Protein AF-A0A7G7L5K8-F1 (afdb_monomer_lite)

Foldseek 3Di:
DWDFDADDDDPPVRGDTDDDPDPDPDDPVPDDDDDDPDDDDDPVVNVPVPDPDPPDDDPDD

pLDDT: mean 80.27, std 20.4, range [36.25, 97.31]

Structure (mmCIF, N/CA/C/O backbone):
data_AF-A0A7G7L5K8-F1
#
_entry.id   AF-A0A7G7L5K8-F1
#
loop_
_atom_site.group_PDB
_atom_site.id
_atom_site.type_symbol
_atom_site.label_atom_id
_atom_site.label_alt_id
_atom_site.label_comp_id
_atom_site.label_asym_id
_atom_site.label_entity_id
_atom_site.label_seq_id
_atom_site.pdbx_PDB_ins_code
_atom_site.Cartn_x
_atom_site.Cartn_y
_atom_site.Cartn_z
_atom_site.occupancy
_atom_site.B_iso_or_equiv
_atom_site.auth_seq_id
_atom_site.auth_comp_id
_atom_site.auth_asym_id
_atom_site.auth_atom_id
_atom_site.pdbx_PDB_model_num
ATOM 1 N N . MET A 1 1 ? 0.824 -7.645 -9.263 1.00 94.06 1 MET A N 1
ATOM 2 C CA . MET A 1 1 ? 1.334 -7.299 -7.917 1.00 94.06 1 MET A CA 1
ATOM 3 C C . MET A 1 1 ? 0.229 -7.367 -6.861 1.00 94.06 1 MET A C 1
ATOM 5 O O . MET A 1 1 ? -0.905 -7.005 -7.153 1.00 94.06 1 MET A O 1
ATOM 9 N N . ARG A 1 2 ? 0.548 -7.798 -5.633 1.00 94.94 2 ARG A N 1
ATOM 10 C CA . ARG A 1 2 ? -0.394 -7.794 -4.497 1.00 94.94 2 ARG A CA 1
ATOM 11 C C . ARG A 1 2 ? -0.387 -6.427 -3.809 1.00 94.94 2 ARG A C 1
ATOM 13 O O . ARG A 1 2 ? 0.690 -5.895 -3.550 1.00 94.94 2 ARG A O 1
ATOM 20 N N . ALA A 1 3 ? -1.556 -5.882 -3.488 1.00 96.06 3 ALA A N 1
ATOM 21 C CA . ALA A 1 3 ? -1.705 -4.565 -2.868 1.00 96.06 3 ALA A CA 1
ATOM 22 C C . ALA A 1 3 ? -2.828 -4.542 -1.818 1.00 96.06 3 ALA A C 1
ATOM 24 O O . ALA A 1 3 ? -3.702 -5.406 -1.813 1.00 96.06 3 ALA A O 1
ATOM 25 N N . VAL A 1 4 ? -2.806 -3.535 -0.941 1.00 94.44 4 VAL A N 1
ATOM 26 C CA . VAL A 1 4 ? -3.947 -3.167 -0.088 1.00 94.44 4 VAL A CA 1
ATOM 27 C C . VAL A 1 4 ? -4.619 -1.949 -0.720 1.00 94.44 4 VAL A C 1
ATOM 29 O O . VAL A 1 4 ? -3.949 -0.947 -0.969 1.00 94.44 4 VAL A O 1
ATOM 32 N N . GLN A 1 5 ? -5.919 -2.031 -0.999 1.00 93.88 5 GLN A N 1
ATOM 33 C CA . GLN A 1 5 ? -6.711 -0.969 -1.614 1.00 93.88 5 GLN A CA 1
ATOM 34 C C . GLN A 1 5 ? -7.857 -0.551 -0.690 1.00 93.88 5 GLN A C 1
ATOM 36 O O . GLN A 1 5 ? -8.515 -1.386 -0.079 1.00 93.88 5 GLN A O 1
ATOM 41 N N . ILE A 1 6 ? -8.116 0.754 -0.633 1.00 92.12 6 ILE A N 1
ATOM 42 C CA . ILE A 1 6 ? -9.262 1.340 0.064 1.00 92.12 6 ILE A CA 1
ATOM 43 C C . ILE A 1 6 ? -10.159 1.978 -0.991 1.00 92.12 6 ILE A C 1
ATOM 45 O O . ILE A 1 6 ? -9.717 2.847 -1.742 1.00 92.12 6 ILE A O 1
ATOM 49 N N . THR A 1 7 ? -11.413 1.537 -1.068 1.00 92.50 7 THR A N 1
ATOM 50 C CA . THR A 1 7 ? -12.405 2.038 -2.043 1.00 92.50 7 THR A CA 1
ATOM 51 C C . THR A 1 7 ? -13.623 2.691 -1.390 1.00 92.50 7 THR A C 1
ATOM 53 O O . THR A 1 7 ? -14.487 3.226 -2.084 1.00 92.50 7 THR A O 1
ATOM 56 N N . ARG A 1 8 ? -13.701 2.659 -0.054 1.00 88.44 8 ARG A N 1
ATOM 57 C CA . ARG A 1 8 ? -14.785 3.218 0.763 1.00 88.44 8 ARG A CA 1
ATOM 58 C C . ARG A 1 8 ? -14.244 3.672 2.120 1.00 88.44 8 ARG A C 1
ATOM 60 O O . ARG A 1 8 ? -13.262 3.113 2.596 1.00 88.44 8 ARG A O 1
ATOM 67 N N . PHE A 1 9 ? -14.902 4.650 2.738 1.00 87.12 9 PHE A N 1
ATOM 68 C CA . PHE A 1 9 ? -14.598 5.067 4.110 1.00 87.12 9 PHE A CA 1
ATOM 69 C C . PHE A 1 9 ? -15.094 4.035 5.129 1.00 87.12 9 PHE A C 1
ATOM 71 O O . PHE A 1 9 ? -16.109 3.373 4.898 1.00 87.12 9 PHE A O 1
ATOM 78 N N . GLY A 1 10 ? -14.384 3.916 6.249 1.00 86.12 10 GLY A N 1
ATOM 79 C CA . GLY A 1 10 ? -14.711 3.007 7.344 1.00 86.12 10 GLY A CA 1
ATOM 80 C C . GLY A 1 10 ? -13.502 2.709 8.227 1.00 86.12 10 GLY A C 1
ATOM 81 O O . GLY A 1 10 ? -12.445 3.329 8.089 1.00 86.12 10 GLY A O 1
ATOM 82 N N . GLY A 1 11 ? -13.670 1.759 9.143 1.00 86.38 11 GLY A N 1
ATOM 83 C CA . GLY A 1 11 ? -12.586 1.232 9.962 1.00 86.38 11 GLY A CA 1
ATOM 84 C C . GLY A 1 11 ? -11.689 0.260 9.182 1.00 86.38 11 GLY A C 1
ATOM 85 O O . GLY A 1 11 ? -11.769 0.169 7.958 1.00 86.38 11 GLY A O 1
ATOM 86 N N . PRO A 1 12 ? -10.823 -0.507 9.863 1.00 89.25 12 PRO A N 1
ATOM 87 C CA . PRO A 1 12 ? -9.876 -1.428 9.222 1.00 89.25 12 PRO A CA 1
ATOM 88 C C . PRO A 1 12 ? -10.496 -2.449 8.252 1.00 89.25 12 PRO A C 1
ATOM 90 O O . PRO A 1 12 ? -9.802 -2.972 7.385 1.00 89.25 12 PRO A O 1
ATOM 93 N N . GLU A 1 13 ? -11.794 -2.728 8.361 1.00 91.44 13 GLU A N 1
ATOM 94 C CA . GLU A 1 13 ? -12.564 -3.597 7.465 1.00 91.44 13 GLU A CA 1
ATOM 95 C C . GLU A 1 13 ? -12.652 -3.114 6.006 1.00 91.44 13 GLU A C 1
ATOM 97 O O . GLU A 1 13 ? -13.169 -3.833 5.149 1.00 91.44 13 GLU A O 1
ATOM 102 N N . VAL A 1 14 ? -12.190 -1.897 5.710 1.00 91.62 14 VAL A N 1
ATOM 103 C CA . VAL A 1 14 ? -12.117 -1.362 4.340 1.00 91.62 14 VAL A CA 1
ATOM 104 C C . VAL A 1 14 ? -10.766 -1.610 3.662 1.00 91.62 14 VAL A C 1
ATOM 106 O O . VAL A 1 14 ? -10.599 -1.239 2.502 1.00 91.62 14 VAL A O 1
ATOM 109 N N . LEU A 1 15 ? -9.803 -2.211 4.370 1.00 93.06 15 LEU A N 1
ATOM 110 C CA . LEU A 1 15 ? -8.493 -2.581 3.833 1.00 93.06 15 LEU A CA 1
ATOM 111 C C . LEU A 1 15 ? -8.603 -3.884 3.030 1.00 93.06 15 LEU A C 1
ATOM 113 O O . LEU A 1 15 ? -8.421 -4.980 3.566 1.00 93.06 15 LEU A O 1
ATOM 117 N N . ASP A 1 16 ? -8.878 -3.766 1.733 1.00 95.38 16 ASP A N 1
ATOM 118 C CA . ASP A 1 16 ? -9.048 -4.917 0.848 1.00 95.38 16 ASP A CA 1
ATOM 119 C C . ASP A 1 16 ? -7.696 -5.340 0.248 1.00 95.38 16 ASP A C 1
ATOM 121 O O . ASP A 1 16 ? -7.003 -4.554 -0.401 1.00 95.38 16 ASP A O 1
ATOM 125 N N . VAL A 1 17 ? -7.303 -6.601 0.451 1.00 96.62 17 VAL A N 1
ATOM 126 C CA . VAL A 1 17 ? -6.117 -7.173 -0.203 1.00 96.62 17 VAL A CA 1
ATOM 127 C C . VAL A 1 17 ? -6.504 -7.663 -1.590 1.00 96.62 17 VAL A C 1
ATOM 129 O O . VAL A 1 17 ? -7.304 -8.588 -1.721 1.00 96.62 17 VAL A O 1
ATOM 132 N N . VAL A 1 18 ? -5.904 -7.071 -2.615 1.00 97.25 18 VAL A N 1
ATOM 133 C CA . VAL A 1 18 ? -6.246 -7.311 -4.018 1.00 97.25 18 VAL A CA 1
ATOM 134 C C . VAL A 1 18 ? -5.009 -7.632 -4.848 1.00 97.25 18 VAL A C 1
ATOM 136 O O . VAL A 1 18 ? -3.889 -7.233 -4.515 1.00 97.25 18 VAL A O 1
ATOM 139 N N . ASP A 1 19 ? -5.227 -8.328 -5.959 1.00 97.31 19 ASP A N 1
ATOM 140 C CA . ASP A 1 19 ? -4.240 -8.473 -7.021 1.00 97.31 19 ASP A CA 1
ATOM 141 C C . ASP A 1 19 ? -4.496 -7.417 -8.097 1.00 97.31 19 ASP A C 1
ATOM 143 O O . ASP A 1 19 ? -5.604 -7.288 -8.620 1.00 97.31 19 ASP A O 1
ATOM 147 N N . LEU A 1 20 ? -3.456 -6.660 -8.430 1.00 94.12 20 LEU A N 1
ATOM 148 C CA . LEU A 1 20 ? -3.456 -5.675 -9.506 1.00 94.12 20 LEU A CA 1
ATOM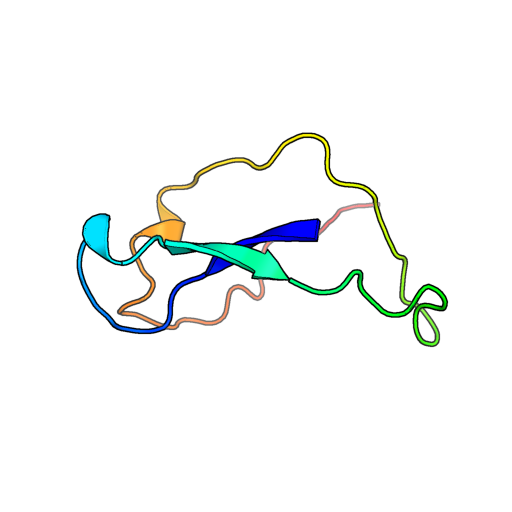 149 C C . LEU A 1 20 ? -2.493 -6.115 -10.613 1.00 94.12 20 LEU A C 1
ATOM 151 O O . LEU A 1 20 ? -1.538 -6.850 -10.333 1.00 94.12 20 LEU A O 1
ATOM 155 N N . PRO A 1 21 ? -2.689 -5.657 -11.861 1.00 94.56 21 PRO A N 1
ATOM 156 C CA . PRO A 1 21 ? -1.648 -5.745 -12.874 1.00 94.56 21 PRO A CA 1
ATOM 157 C C . PRO A 1 21 ? -0.347 -5.132 -12.355 1.00 94.56 21 PRO A C 1
ATOM 159 O O . PRO A 1 21 ? -0.367 -4.208 -11.540 1.00 94.56 21 PRO A O 1
ATOM 162 N N . ASP A 1 22 ? 0.781 -5.652 -12.823 1.00 92.56 22 ASP A N 1
ATOM 163 C CA . ASP A 1 22 ? 2.060 -5.002 -12.563 1.00 92.56 22 ASP A CA 1
ATOM 164 C C . ASP A 1 22 ? 2.065 -3.595 -13.190 1.00 92.56 22 ASP A C 1
ATOM 166 O O . ASP A 1 22 ? 1.371 -3.359 -14.189 1.00 92.56 22 ASP A O 1
ATOM 170 N N . PRO A 1 23 ? 2.796 -2.640 -12.592 1.00 88.88 23 PRO A N 1
ATOM 171 C CA . PRO A 1 23 ? 2.847 -1.283 -13.108 1.00 88.88 23 PRO A CA 1
ATOM 172 C C . PRO A 1 23 ? 3.601 -1.269 -14.442 1.00 88.88 23 PRO A C 1
ATOM 174 O O . PRO A 1 23 ? 4.284 -2.235 -14.789 1.00 88.88 23 PRO A O 1
ATOM 177 N N . ASP A 1 24 ? 3.498 -0.162 -15.184 1.00 88.69 24 ASP A N 1
ATOM 178 C CA . ASP A 1 24 ? 4.268 -0.008 -16.420 1.00 88.69 24 ASP A CA 1
ATOM 179 C C . ASP A 1 24 ? 5.761 -0.250 -16.125 1.00 88.69 24 ASP A C 1
ATOM 181 O O . ASP A 1 24 ? 6.319 0.398 -15.228 1.00 88.69 24 ASP A O 1
ATOM 185 N N . PRO A 1 25 ? 6.413 -1.192 -16.832 1.00 83.69 25 PRO A N 1
ATOM 186 C CA . PRO A 1 25 ? 7.817 -1.502 -16.602 1.00 83.69 25 PRO A CA 1
ATOM 187 C C . PRO A 1 25 ? 8.745 -0.314 -16.889 1.00 83.69 25 PRO A C 1
ATOM 189 O O . PRO A 1 25 ? 9.886 -0.316 -16.422 1.00 83.69 25 PRO A O 1
ATOM 192 N N . VAL A 1 26 ? 8.290 0.691 -17.646 1.00 90.12 26 VAL A N 1
AT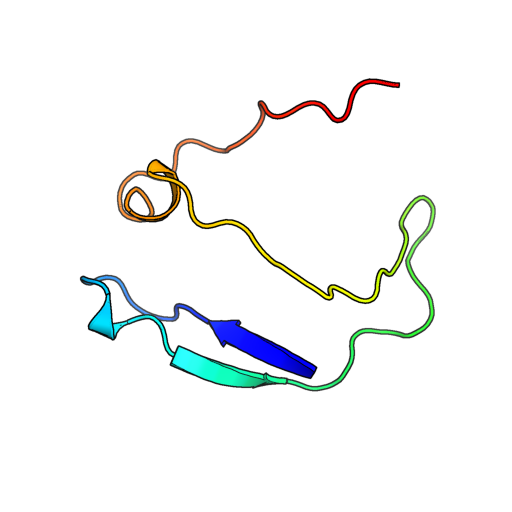OM 193 C CA . VAL A 1 26 ? 9.054 1.902 -17.947 1.00 90.12 26 VAL A CA 1
ATOM 194 C C . VAL A 1 26 ? 8.499 3.077 -17.133 1.00 90.12 26 VAL A C 1
ATOM 196 O O . VAL A 1 26 ? 7.469 3.648 -17.492 1.00 90.12 26 VAL A O 1
ATOM 199 N N . PRO A 1 27 ? 9.177 3.496 -16.046 1.00 89.31 27 PRO A N 1
ATOM 200 C CA . PRO A 1 27 ? 8.760 4.680 -15.307 1.00 89.31 27 PRO A CA 1
ATOM 201 C C . PRO A 1 27 ? 8.906 5.941 -16.174 1.00 89.31 27 PRO A C 1
ATOM 203 O O . PRO A 1 27 ? 9.801 6.037 -17.018 1.00 89.31 27 PRO A O 1
ATOM 206 N N . GLY A 1 28 ? 8.047 6.937 -15.943 1.00 91.38 28 GLY A N 1
ATOM 207 C CA . GLY A 1 28 ? 8.130 8.230 -16.621 1.00 91.38 28 GLY A CA 1
ATOM 208 C C . GLY A 1 28 ? 9.422 8.995 -16.303 1.00 91.38 28 GLY A C 1
ATOM 209 O O . GLY A 1 28 ? 10.207 8.621 -15.429 1.00 91.38 28 GLY A O 1
ATOM 210 N N . LEU A 1 29 ? 9.650 10.114 -17.000 1.00 95.19 29 LEU A N 1
ATOM 211 C CA . LEU A 1 29 ? 10.852 10.927 -16.799 1.00 95.19 29 LEU A CA 1
ATOM 212 C C . LEU A 1 29 ? 10.981 11.372 -15.332 1.00 95.19 29 LEU A C 1
ATOM 214 O O . LEU A 1 29 ? 10.093 12.020 -14.784 1.00 95.19 29 LEU A O 1
ATOM 218 N N . GLY A 1 30 ? 12.110 11.029 -14.709 1.00 95.44 30 GLY A N 1
ATOM 219 C CA . GLY A 1 30 ? 12.396 11.356 -13.309 1.00 95.44 30 GLY A CA 1
ATOM 220 C C . GLY A 1 30 ? 11.744 10.424 -12.282 1.00 95.44 30 GLY A C 1
ATOM 221 O O . GLY A 1 30 ? 11.973 10.599 -11.087 1.00 95.44 30 GLY A O 1
ATOM 222 N N . GLN A 1 31 ? 10.977 9.4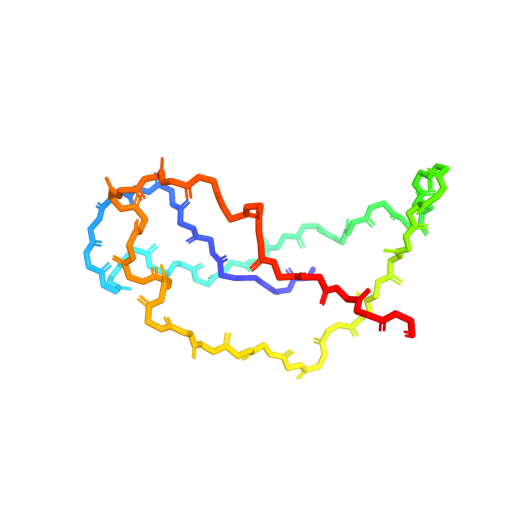22 -12.712 1.00 94.88 31 GLN A N 1
ATOM 223 C CA . GLN A 1 31 ? 10.400 8.406 -11.836 1.00 94.88 31 GLN A CA 1
ATOM 224 C C . GLN A 1 31 ? 11.287 7.161 -11.768 1.00 94.88 31 GLN A C 1
ATOM 226 O O . GLN A 1 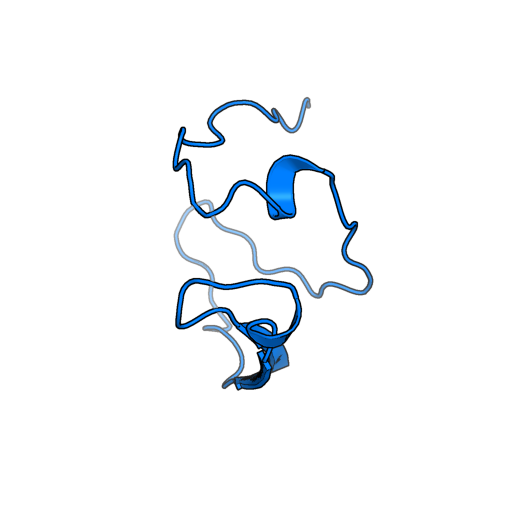31 ? 12.144 6.916 -12.619 1.00 94.88 31 GLN A O 1
ATOM 231 N N . ARG A 1 32 ? 11.077 6.358 -10.724 1.00 93.19 32 ARG A N 1
ATOM 232 C CA . ARG A 1 32 ? 11.723 5.059 -10.535 1.00 93.19 32 ARG A CA 1
ATOM 233 C C . ARG A 1 32 ? 10.676 4.051 -10.097 1.00 93.19 32 ARG A C 1
ATOM 235 O O . ARG A 1 32 ? 9.817 4.380 -9.282 1.00 93.19 32 ARG A O 1
ATOM 242 N N . LEU A 1 33 ? 10.781 2.840 -10.627 1.00 93.25 33 LEU A N 1
ATOM 243 C CA . LEU A 1 33 ? 9.984 1.704 -10.198 1.00 93.25 33 LEU A CA 1
ATOM 244 C C . LEU A 1 33 ? 10.799 0.877 -9.196 1.00 93.25 33 LEU A C 1
ATOM 246 O O . LEU A 1 33 ? 11.964 0.577 -9.455 1.00 93.25 33 LEU A O 1
ATOM 250 N N . TYR A 1 34 ? 10.192 0.534 -8.061 1.00 91.81 34 TYR A N 1
ATOM 251 C CA . TYR A 1 34 ? 10.819 -0.252 -7.000 1.00 91.81 34 TYR A CA 1
ATOM 252 C C . TYR A 1 34 ? 9.991 -1.496 -6.702 1.00 91.81 34 TYR A C 1
ATOM 254 O O . TYR A 1 34 ? 8.763 -1.426 -6.662 1.00 91.81 34 TYR A O 1
ATOM 262 N N . ASP A 1 35 ? 10.678 -2.601 -6.434 1.00 93.19 35 ASP A N 1
ATOM 263 C CA . ASP A 1 35 ? 10.073 -3.774 -5.815 1.00 93.19 35 ASP A CA 1
ATOM 264 C C . ASP A 1 35 ? 10.077 -3.594 -4.289 1.00 93.19 35 ASP A C 1
ATOM 266 O O . ASP A 1 35 ? 11.120 -3.335 -3.681 1.00 93.19 35 ASP A O 1
ATOM 270 N N . VAL A 1 36 ? 8.896 -3.655 -3.677 1.00 92.69 36 VAL A N 1
ATOM 271 C CA . VAL A 1 36 ? 8.688 -3.327 -2.264 1.00 92.69 36 VAL A CA 1
ATOM 272 C C . VAL A 1 36 ? 8.600 -4.617 -1.456 1.00 92.69 36 VAL A C 1
ATOM 274 O O . VAL A 1 36 ? 7.602 -5.328 -1.505 1.00 92.69 36 VAL A O 1
ATOM 277 N N . SER A 1 37 ? 9.625 -4.892 -0.647 1.00 95.44 37 SER A N 1
ATOM 278 C CA . SER A 1 37 ? 9.663 -6.071 0.230 1.00 95.44 37 SER A CA 1
ATOM 279 C C . SER A 1 37 ? 8.979 -5.858 1.585 1.00 95.44 37 SER A C 1
ATOM 281 O O . SER A 1 37 ? 8.714 -6.822 2.304 1.00 95.44 37 SER A O 1
ATOM 283 N N . SER A 1 38 ? 8.725 -4.606 1.981 1.00 94.38 38 SER A N 1
ATOM 284 C CA . SER A 1 38 ? 8.112 -4.246 3.264 1.00 94.38 38 SER A CA 1
ATOM 285 C C . SER A 1 38 ? 7.469 -2.859 3.212 1.00 94.38 38 SER A C 1
ATOM 287 O O . SER A 1 38 ? 8.006 -1.948 2.586 1.00 94.38 38 SER A O 1
ATOM 289 N N . ALA A 1 39 ? 6.351 -2.692 3.920 1.00 92.69 39 ALA A N 1
ATOM 290 C CA . ALA A 1 39 ? 5.665 -1.416 4.107 1.00 92.69 39 ALA A CA 1
ATOM 291 C C . ALA A 1 39 ? 5.386 -1.196 5.602 1.00 92.69 39 ALA A C 1
ATOM 293 O O . ALA A 1 39 ? 4.973 -2.123 6.300 1.00 92.69 39 ALA A O 1
ATOM 294 N N . GLY A 1 40 ? 5.647 0.015 6.098 1.00 93.94 40 GLY A N 1
ATOM 295 C CA . GLY A 1 40 ? 5.360 0.396 7.482 1.00 93.94 40 GLY A CA 1
ATOM 296 C C . GLY A 1 40 ? 3.924 0.890 7.644 1.00 93.94 40 GLY A C 1
ATOM 297 O O . GLY A 1 40 ? 3.386 1.506 6.730 1.00 93.94 40 GLY A O 1
ATOM 298 N N . VAL A 1 41 ? 3.339 0.648 8.817 1.00 90.81 41 VAL A N 1
ATOM 299 C CA . VAL A 1 41 ? 2.027 1.184 9.212 1.00 90.81 41 VAL A CA 1
ATOM 300 C C . VAL A 1 41 ? 2.243 2.341 10.181 1.00 90.81 41 VAL A C 1
ATOM 302 O O . VAL A 1 41 ? 3.010 2.213 11.138 1.00 90.81 41 VAL A O 1
ATOM 305 N N . ASN A 1 42 ? 1.562 3.458 9.949 1.00 87.44 42 ASN A N 1
ATOM 306 C CA . ASN A 1 42 ? 1.665 4.682 10.736 1.00 87.44 42 ASN A CA 1
ATOM 307 C C . ASN A 1 42 ? 0.299 5.111 11.285 1.00 87.44 42 ASN A C 1
ATOM 309 O O . ASN A 1 42 ? -0.747 4.813 10.719 1.00 87.44 42 ASN A O 1
ATOM 313 N N . TYR A 1 43 ? 0.298 5.909 12.358 1.00 85.56 43 TYR A N 1
ATOM 314 C CA . TYR A 1 43 ? -0.936 6.504 12.899 1.00 85.56 43 TYR A CA 1
ATOM 315 C C . TYR A 1 43 ? -1.650 7.416 11.881 1.00 85.56 43 TYR A C 1
ATOM 317 O O . TYR A 1 43 ? -2.872 7.530 11.884 1.00 85.56 43 TYR A O 1
ATOM 325 N N . ALA A 1 44 ? -0.901 8.033 10.962 1.00 83.31 44 ALA A N 1
ATOM 326 C CA . ALA A 1 44 ? -1.471 8.829 9.877 1.00 83.31 44 ALA A CA 1
ATOM 327 C C . ALA A 1 44 ? -2.374 8.004 8.939 1.00 83.31 44 ALA A C 1
ATOM 329 O O . ALA A 1 44 ? -3.304 8.559 8.358 1.00 83.31 44 ALA A O 1
ATOM 330 N N . ASP A 1 45 ? -2.174 6.686 8.843 1.00 83.56 45 ASP A N 1
ATOM 331 C CA . ASP A 1 45 ?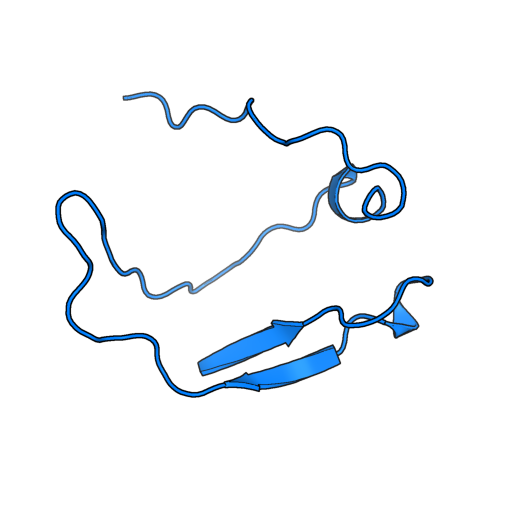 -2.953 5.820 7.950 1.00 83.56 45 ASP A CA 1
ATOM 332 C C . ASP A 1 45 ? -4.414 5.688 8.411 1.00 83.56 45 ASP A C 1
ATOM 334 O O . ASP A 1 45 ? -5.301 5.413 7.606 1.00 83.56 45 ASP A O 1
ATOM 338 N N . THR A 1 46 ? -4.700 5.962 9.690 1.00 79.12 46 THR A N 1
ATOM 339 C CA . THR A 1 46 ? -6.073 5.997 10.216 1.00 79.12 46 THR A CA 1
ATOM 340 C C . THR A 1 46 ? -6.791 7.318 9.922 1.00 79.12 46 THR A C 1
ATOM 342 O O . THR A 1 46 ? -7.985 7.428 10.179 1.00 79.12 46 THR A O 1
ATOM 345 N N . HIS A 1 47 ? -6.085 8.337 9.417 1.00 71.25 47 HIS A N 1
ATOM 346 C CA . HIS A 1 47 ? -6.620 9.686 9.193 1.00 71.25 47 HIS A CA 1
ATOM 347 C C . HIS A 1 47 ? -7.144 9.893 7.765 1.00 71.25 47 HIS A C 1
ATOM 349 O O . HIS A 1 47 ? -7.307 11.032 7.335 1.00 71.25 47 HIS A O 1
ATOM 355 N N . GLN A 1 48 ? -7.464 8.826 7.023 1.00 58.84 48 GLN A N 1
ATOM 356 C CA . GLN A 1 48 ? -8.026 8.956 5.670 1.00 58.84 48 GLN A CA 1
ATOM 357 C C . GLN A 1 48 ? -9.353 9.736 5.608 1.00 58.84 48 GLN A C 1
ATOM 359 O O . GLN A 1 48 ? -9.683 10.274 4.554 1.00 58.84 48 GLN A O 1
ATOM 364 N N . GLU A 1 49 ? -10.082 9.876 6.720 1.00 52.06 49 GLU A N 1
ATOM 365 C CA . GLU A 1 49 ? -11.265 10.750 6.798 1.00 52.06 49 GLU A CA 1
ATOM 366 C C . GLU A 1 49 ? -10.924 12.256 6.827 1.00 52.06 49 GLU A C 1
ATOM 368 O O . GLU A 1 49 ? -11.788 13.094 6.578 1.00 52.06 49 GLU A O 1
ATOM 373 N N . GLN A 1 50 ? -9.666 12.627 7.087 1.00 49.53 50 GLN A N 1
ATOM 374 C CA . GLN A 1 50 ? -9.184 14.009 7.144 1.00 49.53 50 GLN A CA 1
ATOM 375 C C . GLN A 1 50 ? -8.004 14.175 6.186 1.00 49.53 50 GLN A C 1
ATOM 377 O O . GLN A 1 50 ? -6.848 14.215 6.599 1.00 49.53 50 GLN A O 1
ATOM 382 N N . ALA A 1 51 ? -8.289 14.265 4.887 1.00 44.41 51 ALA A N 1
ATOM 383 C CA . ALA A 1 51 ? -7.289 14.578 3.873 1.00 44.41 51 ALA A CA 1
ATOM 384 C C . ALA A 1 51 ? -6.675 15.975 4.107 1.00 44.41 51 ALA A C 1
ATOM 386 O O . ALA A 1 51 ? -7.072 16.964 3.492 1.00 44.41 51 ALA A O 1
ATOM 387 N N . LEU A 1 52 ? -5.671 16.058 4.978 1.00 40.66 52 LEU A N 1
ATOM 388 C CA . LEU A 1 52 ? -4.596 17.023 4.828 1.00 40.66 52 LEU A CA 1
ATOM 389 C C . LEU A 1 52 ? -3.529 16.354 3.954 1.00 40.66 52 LEU A C 1
ATOM 391 O O . LEU A 1 52 ? -3.127 15.226 4.249 1.00 40.66 52 LEU A O 1
ATOM 395 N N . PRO A 1 53 ? -3.089 16.990 2.857 1.00 39.50 53 PRO A N 1
ATOM 396 C CA . PRO A 1 53 ? -2.090 16.397 1.984 1.00 39.50 53 PRO A CA 1
ATOM 397 C C . PRO A 1 53 ? -0.818 16.113 2.788 1.00 39.50 53 PRO A C 1
ATOM 399 O O . PRO A 1 53 ? -0.255 17.014 3.411 1.00 39.50 53 PRO A O 1
ATOM 402 N N . VAL A 1 54 ? -0.339 14.865 2.748 1.00 47.28 54 VAL A N 1
ATOM 403 C CA . VAL A 1 54 ? 1.022 14.507 3.173 1.00 47.28 54 VAL A CA 1
ATOM 404 C C . VAL A 1 54 ? 1.995 15.090 2.145 1.00 47.28 54 VAL A C 1
ATOM 406 O O . VAL A 1 54 ? 2.567 14.410 1.304 1.00 47.28 54 VAL A O 1
ATOM 409 N N . THR A 1 55 ? 2.173 16.404 2.192 1.00 47.88 55 THR A N 1
ATOM 410 C CA . THR A 1 55 ? 3.354 17.099 1.682 1.00 47.88 55 THR A CA 1
ATOM 411 C C . THR A 1 55 ? 4.240 17.431 2.875 1.00 47.88 55 THR A C 1
ATOM 413 O O . THR A 1 55 ? 4.353 18.594 3.237 1.00 47.88 55 THR A O 1
ATOM 416 N N . ALA A 1 56 ? 4.807 16.415 3.537 1.00 44.66 56 ALA A N 1
ATOM 417 C CA . ALA A 1 56 ? 5.907 16.568 4.502 1.00 44.66 56 ALA A CA 1
ATOM 418 C C . ALA A 1 56 ? 6.427 15.203 4.998 1.00 44.66 56 ALA A C 1
ATOM 420 O O . ALA A 1 56 ? 6.274 14.846 6.160 1.00 44.66 56 ALA A O 1
ATOM 421 N N . ALA A 1 57 ? 7.082 14.439 4.130 1.00 40.25 57 ALA A N 1
ATOM 422 C CA . ALA A 1 57 ? 8.110 13.496 4.564 1.00 40.25 57 ALA A CA 1
ATOM 423 C C . ALA A 1 57 ? 9.199 13.517 3.492 1.00 40.25 57 ALA A C 1
ATOM 425 O O . ALA A 1 57 ? 9.142 12.799 2.497 1.00 40.25 57 ALA A O 1
ATOM 426 N N . GLY A 1 58 ? 10.124 14.468 3.633 1.00 36.25 58 GLY A N 1
ATOM 427 C CA . GLY A 1 58 ? 11.267 14.587 2.742 1.00 36.25 58 GLY A CA 1
ATOM 428 C C . GLY A 1 58 ? 12.120 13.326 2.818 1.00 36.25 58 GLY A C 1
ATOM 429 O O . GLY A 1 58 ? 12.561 12.937 3.896 1.00 36.25 58 GLY A O 1
ATOM 430 N N . PHE A 1 59 ? 12.390 12.718 1.667 1.00 40.53 59 PHE A N 1
ATOM 431 C CA . PHE A 1 59 ? 13.576 11.890 1.513 1.00 40.53 59 PHE A CA 1
ATOM 432 C C . PHE A 1 59 ? 14.761 12.847 1.405 1.00 40.53 59 PHE A C 1
ATOM 434 O O . PHE A 1 59 ? 14.990 13.456 0.361 1.00 40.53 59 PHE A O 1
ATOM 441 N N . GLY A 1 60 ? 15.443 13.050 2.533 1.00 37.66 60 GLY A N 1
ATOM 442 C CA . GLY A 1 60 ? 16.726 13.735 2.567 1.00 37.66 60 GLY A CA 1
ATOM 443 C C . GLY A 1 60 ? 17.750 12.950 1.754 1.00 37.66 60 GLY A C 1
ATOM 444 O O . GLY A 1 60 ? 17.900 11.742 1.937 1.00 37.66 60 GLY A O 1
ATOM 445 N N . SER A 1 61 ? 18.406 13.657 0.837 1.00 38.72 61 SER A N 1
ATOM 446 C CA . SER A 1 61 ? 19.759 13.352 0.371 1.00 38.72 61 SER A CA 1
ATOM 447 C C . SER A 1 61 ? 20.767 13.474 1.505 1.00 38.72 61 SER A C 1
ATOM 449 O O . SER A 1 61 ? 20.583 14.427 2.300 1.00 38.72 61 SER A O 1
#

Radius of gyration: 14.38 Å; chains: 1; bounding box: 34×26×31 Å

Secondary structure (DSSP, 8-state):
-EEEE--S-SSGGG-EEEE-PPPP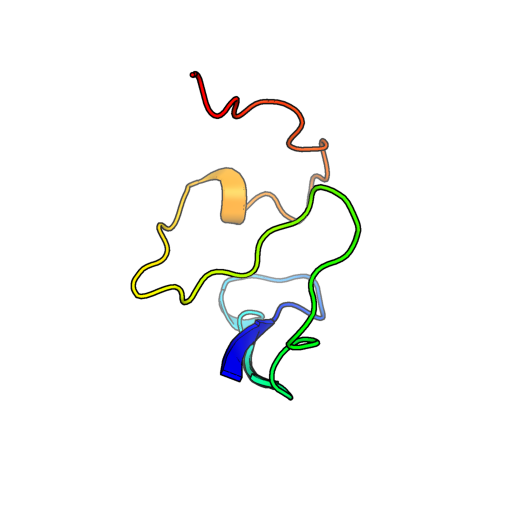SSPPTT------S-----GGGGGTTS-----------

Sequence (61 aa):
MRAVQITRFGGPEVLDVVDLPDPDPVPGLGQRLYDVSSAGVNYADTHQEQALPVTAAGFGS